Protein AF-A0AAW4YB79-F1 (afdb_monomer_lite)

Sequence (66 aa):
MYYEIGDIIRKNIHVNGFDFKLFILKGHMGISIQVKDMNNVPIKHAYVVDENGLYMASDLFNQAID

Secondary structure (DSSP, 8-state):
-PPPTT-EEEEEEEETTEEEEEEEEE-SSSEEEEEE-TT--EEEEEEE-SHHHHHHHHHHHHHHH-

Organism: Staphylococcus aureus (NCBI:txid1280)

Foldseek 3Di:
DDDDQQDWDWDWDDAPNAIWIWIWGRHPQFIKIFIGHPVRHTPDIATGRDPVSVVVVVVVVVVRRD

Radius of gyration: 12.06 Å; chains: 1; bounding box: 24×24×30 Å

pLDDT: mean 84.12, std 9.84, range [53.41, 94.75]

Structure (mmCIF, N/CA/C/O backbone):
data_AF-A0AAW4YB79-F1
#
_entry.id   AF-A0AAW4YB79-F1
#
loop_
_atom_site.group_PDB
_atom_site.id
_atom_site.type_symbol
_atom_site.label_atom_id
_atom_site.label_alt_id
_atom_site.label_comp_id
_atom_site.label_asym_id
_atom_site.label_entity_id
_atom_site.la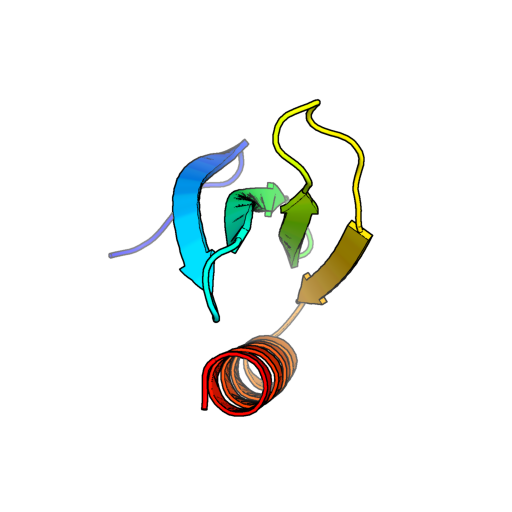bel_seq_id
_atom_site.pdbx_PDB_ins_code
_atom_site.Cartn_x
_atom_site.Cartn_y
_atom_site.Cartn_z
_atom_site.occupancy
_atom_site.B_iso_or_equiv
_atom_site.auth_seq_id
_atom_site.auth_comp_id
_atom_site.auth_asym_id
_atom_site.auth_atom_id
_atom_site.pdbx_PDB_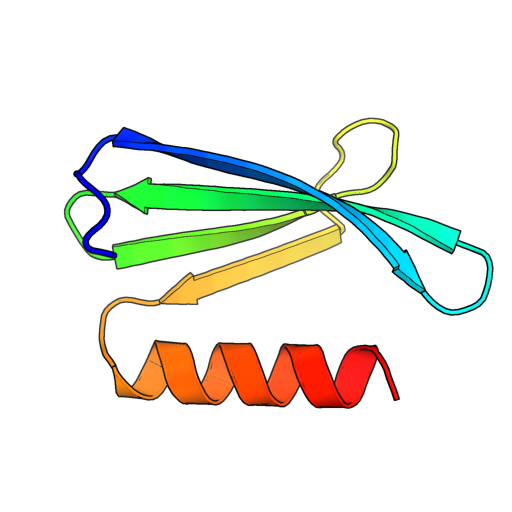model_num
ATOM 1 N N . MET A 1 1 ? -6.497 -3.754 -16.717 1.00 54.34 1 MET A N 1
ATOM 2 C CA . MET A 1 1 ? -6.264 -2.295 -16.631 1.00 54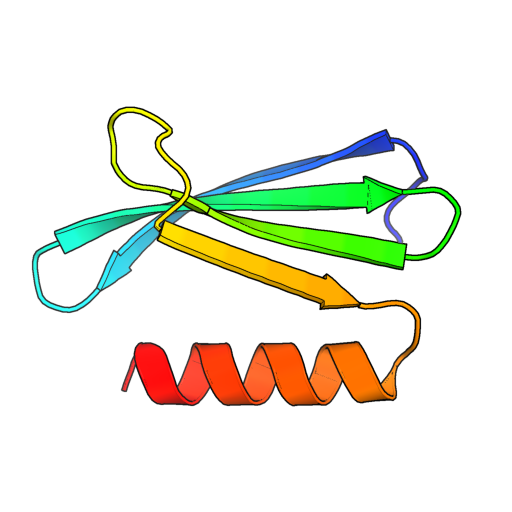.34 1 MET A CA 1
ATOM 3 C C . MET A 1 1 ? -4.760 -2.115 -16.488 1.00 54.34 1 MET A C 1
ATOM 5 O O . MET A 1 1 ? -4.207 -2.731 -15.586 1.00 54.34 1 MET A O 1
ATOM 9 N N . TYR A 1 2 ? -4.091 -1.420 -17.411 1.00 61.22 2 TYR A N 1
ATOM 10 C CA . TYR A 1 2 ? -2.650 -1.148 -17.311 1.00 61.22 2 TYR A CA 1
ATOM 11 C C . TYR A 1 2 ? -2.458 0.197 -16.601 1.00 61.22 2 TYR A C 1
ATOM 13 O O . TYR A 1 2 ? -3.130 1.156 -16.965 1.00 61.22 2 TYR A O 1
ATOM 21 N N . TYR A 1 3 ? -1.601 0.238 -15.578 1.00 69.62 3 TYR A N 1
ATOM 22 C CA . TYR A 1 3 ? -1.262 1.452 -14.826 1.00 69.62 3 TYR A CA 1
ATOM 23 C C . TYR A 1 3 ? 0.037 2.057 -15.365 1.00 69.62 3 TYR A C 1
ATOM 25 O O . TYR A 1 3 ? 0.996 1.322 -15.635 1.00 69.62 3 TYR A O 1
ATOM 33 N N . GLU A 1 4 ? 0.084 3.377 -15.492 1.00 83.50 4 GLU A N 1
ATOM 34 C CA . GLU A 1 4 ? 1.243 4.129 -15.970 1.00 83.50 4 GLU A CA 1
ATOM 35 C C . GLU A 1 4 ? 2.215 4.473 -14.833 1.00 83.50 4 GLU A C 1
ATOM 37 O O . GLU A 1 4 ? 1.880 4.462 -13.648 1.00 83.50 4 GLU A O 1
ATOM 42 N N . ILE A 1 5 ? 3.472 4.759 -15.181 1.00 85.50 5 ILE A N 1
ATOM 43 C CA . ILE A 1 5 ? 4.460 5.222 -14.200 1.00 85.50 5 ILE A CA 1
ATOM 44 C C . ILE A 1 5 ? 4.003 6.574 -13.643 1.00 85.50 5 ILE A C 1
ATOM 46 O O . ILE A 1 5 ? 3.725 7.498 -14.397 1.00 85.50 5 ILE A O 1
ATOM 50 N N . GLY A 1 6 ? 3.976 6.695 -12.317 1.00 86.19 6 GLY A N 1
ATOM 51 C CA . GLY A 1 6 ? 3.440 7.857 -11.614 1.00 86.19 6 GLY A CA 1
ATOM 52 C C . GLY A 1 6 ? 1.994 7.680 -11.155 1.00 86.19 6 GLY A C 1
ATOM 53 O O . GLY A 1 6 ? 1.548 8.469 -10.321 1.00 86.19 6 GLY A O 1
ATOM 54 N N . ASP A 1 7 ? 1.290 6.634 -11.604 1.00 86.25 7 ASP A N 1
ATOM 55 C CA . ASP A 1 7 ? -0.066 6.355 -11.138 1.00 86.25 7 ASP A CA 1
ATOM 56 C C . ASP A 1 7 ? -0.087 6.063 -9.643 1.00 86.25 7 ASP A C 1
ATOM 58 O O . ASP A 1 7 ? 0.713 5.277 -9.116 1.00 86.25 7 ASP A O 1
ATOM 62 N N . ILE A 1 8 ? -1.055 6.687 -8.969 1.00 89.62 8 ILE A N 1
ATOM 63 C CA . ILE A 1 8 ? -1.289 6.505 -7.544 1.00 89.62 8 ILE A CA 1
ATOM 64 C C . ILE A 1 8 ? -2.719 6.042 -7.310 1.00 89.62 8 ILE A C 1
ATOM 66 O O . ILE A 1 8 ? -3.673 6.781 -7.557 1.00 89.62 8 ILE A O 1
ATOM 70 N N . ILE A 1 9 ? -2.859 4.865 -6.709 1.00 88.81 9 ILE A N 1
ATOM 71 C CA . ILE A 1 9 ? -4.137 4.359 -6.213 1.00 88.81 9 ILE A CA 1
ATOM 72 C C . ILE A 1 9 ? -4.185 4.596 -4.709 1.00 88.81 9 ILE A C 1
ATOM 74 O O . ILE A 1 9 ? -3.251 4.265 -3.975 1.00 88.81 9 ILE A O 1
ATOM 78 N N . ARG A 1 10 ? -5.294 5.169 -4.244 1.00 91.75 10 ARG A N 1
ATOM 79 C CA . ARG A 1 10 ? -5.588 5.349 -2.822 1.00 91.75 10 ARG A CA 1
ATOM 80 C C . ARG A 1 10 ? -6.934 4.719 -2.526 1.00 91.75 10 ARG A C 1
ATOM 82 O O . ARG A 1 10 ? -7.907 5.018 -3.215 1.00 91.75 10 ARG A O 1
ATOM 89 N N . LYS A 1 11 ? -6.995 3.871 -1.506 1.00 90.44 11 LYS A N 1
ATOM 90 C CA . LYS A 1 11 ? -8.239 3.231 -1.078 1.00 90.44 11 LYS A CA 1
ATOM 91 C C . LYS A 1 11 ? -8.277 3.151 0.440 1.00 90.44 11 LYS A C 1
ATOM 93 O O . LYS A 1 11 ? -7.299 2.736 1.051 1.00 90.44 11 LYS A O 1
ATOM 98 N N . ASN A 1 12 ? -9.403 3.520 1.038 1.00 90.94 12 ASN A N 1
ATOM 99 C CA . ASN A 1 12 ? -9.653 3.198 2.439 1.00 90.94 12 ASN A CA 1
ATOM 100 C C . ASN A 1 12 ? -10.076 1.728 2.517 1.00 90.94 12 ASN A C 1
ATOM 102 O O . ASN A 1 12 ? -10.924 1.290 1.733 1.00 90.94 12 ASN A O 1
ATOM 106 N N . ILE A 1 13 ? -9.465 0.973 3.421 1.00 89.19 13 ILE A N 1
ATOM 107 C CA . ILE A 1 13 ? -9.782 -0.433 3.671 1.00 89.19 13 ILE A CA 1
ATOM 108 C C . ILE A 1 13 ? -10.176 -0.589 5.136 1.00 89.19 13 ILE A C 1
ATOM 110 O O . ILE A 1 13 ? -9.602 0.067 6.002 1.00 89.19 13 ILE A O 1
ATOM 114 N N . HIS A 1 14 ? -11.153 -1.450 5.390 1.00 88.38 14 HIS A N 1
ATOM 115 C CA . HIS A 1 14 ? -11.630 -1.764 6.727 1.00 88.38 14 HIS A CA 1
ATOM 116 C C . HIS A 1 14 ? -11.304 -3.225 7.022 1.00 88.38 14 HIS A C 1
ATOM 118 O O . HIS A 1 14 ? -11.702 -4.099 6.251 1.00 88.38 14 HIS A O 1
ATOM 124 N N . VAL A 1 15 ? -10.560 -3.481 8.096 1.00 83.75 15 VAL A N 1
ATOM 125 C CA . VAL A 1 15 ? -10.125 -4.828 8.492 1.00 83.75 15 VAL A CA 1
ATOM 126 C C . VAL A 1 15 ? -10.327 -4.970 9.995 1.00 83.75 15 VAL A C 1
ATOM 128 O O . VAL A 1 15 ? -9.782 -4.185 10.770 1.00 83.75 15 VAL A O 1
ATOM 131 N N . ASN A 1 16 ? -11.120 -5.958 10.412 1.00 87.25 16 ASN A N 1
ATOM 132 C CA . ASN A 1 16 ? -11.349 -6.302 11.821 1.00 87.25 16 ASN A CA 1
ATOM 133 C C . ASN A 1 16 ? -11.746 -5.118 12.728 1.00 87.25 16 ASN A C 1
ATOM 135 O O . ASN A 1 16 ? -11.297 -5.026 13.867 1.00 87.25 16 ASN A O 1
ATOM 139 N N . GLY A 1 17 ? -12.584 -4.199 12.235 1.00 88.94 17 GLY A N 1
ATOM 140 C CA . GLY A 1 17 ? -13.037 -3.034 13.005 1.00 88.94 17 GLY A CA 1
ATOM 141 C C . GLY A 1 17 ? -12.111 -1.816 12.933 1.00 88.94 17 GLY A C 1
ATOM 142 O O . GLY A 1 17 ? -12.442 -0.779 13.506 1.00 88.94 17 GLY A O 1
ATOM 143 N N . PHE A 1 18 ? -10.986 -1.908 12.221 1.00 90.12 18 PHE A N 1
ATOM 144 C CA . PHE A 1 18 ? -10.023 -0.821 12.059 1.00 90.12 18 PHE A CA 1
ATOM 145 C C . PHE A 1 18 ? -9.993 -0.306 10.621 1.00 90.12 18 PHE A C 1
ATOM 147 O O . PHE A 1 18 ? -10.033 -1.080 9.662 1.00 90.12 18 PHE A O 1
ATOM 154 N N . ASP A 1 19 ? -9.864 1.012 10.482 1.00 93.06 19 ASP A N 1
ATOM 155 C CA . ASP A 1 19 ? -9.706 1.674 9.192 1.00 93.06 19 ASP A CA 1
ATOM 156 C C . ASP A 1 19 ? -8.232 1.929 8.873 1.00 93.06 19 ASP A C 1
ATOM 158 O O . ASP A 1 19 ? -7.462 2.444 9.691 1.00 93.06 19 ASP A O 1
ATOM 162 N N . PHE A 1 20 ? -7.861 1.625 7.634 1.00 92.94 20 PHE A N 1
ATOM 163 C CA . PHE A 1 20 ? -6.532 1.860 7.091 1.00 92.94 20 PHE A CA 1
ATOM 164 C C . PHE A 1 20 ? -6.612 2.511 5.713 1.00 92.94 20 PHE A C 1
ATOM 166 O O . PHE A 1 20 ? -7.633 2.477 5.020 1.00 92.94 20 PHE A O 1
ATOM 173 N N . LYS A 1 21 ? -5.486 3.068 5.274 1.00 94.06 21 LYS A N 1
ATOM 174 C CA . LYS A 1 21 ? -5.304 3.618 3.930 1.00 94.06 21 LYS A CA 1
ATOM 175 C C . LYS A 1 21 ? -4.315 2.761 3.155 1.00 94.06 21 LYS A C 1
ATOM 177 O O . LYS A 1 21 ? -3.136 2.695 3.500 1.00 94.06 21 LYS A O 1
ATOM 182 N N . LEU A 1 22 ? -4.784 2.156 2.073 1.00 92.00 22 LEU A N 1
ATOM 183 C CA . LEU A 1 22 ? -3.945 1.518 1.071 1.00 92.00 22 LEU A CA 1
ATOM 184 C C . LEU A 1 22 ? -3.463 2.572 0.071 1.00 92.00 22 LEU A C 1
ATOM 186 O O . LEU A 1 22 ? -4.267 3.297 -0.522 1.00 92.00 22 LEU A O 1
ATOM 190 N N . PHE A 1 23 ? -2.150 2.651 -0.116 1.00 92.38 23 PHE A N 1
ATOM 191 C CA . PHE A 1 23 ? -1.490 3.556 -1.048 1.00 92.38 23 PHE A CA 1
ATOM 192 C C . PHE A 1 23 ? -0.590 2.753 -1.984 1.00 92.38 23 PHE A C 1
ATOM 194 O O . PHE A 1 23 ? 0.356 2.113 -1.529 1.00 92.38 23 PHE A O 1
ATOM 201 N N . ILE A 1 24 ? -0.870 2.805 -3.282 1.00 90.31 24 ILE A N 1
ATOM 202 C CA . ILE A 1 24 ? -0.102 2.103 -4.312 1.00 90.31 24 ILE A CA 1
ATOM 203 C C . ILE A 1 24 ? 0.464 3.141 -5.272 1.00 90.31 24 ILE A C 1
ATOM 205 O O . ILE A 1 24 ? -0.292 3.966 -5.773 1.00 90.31 24 ILE A O 1
ATOM 209 N N . LEU A 1 25 ? 1.768 3.093 -5.534 1.00 91.38 25 LEU A N 1
ATOM 210 C CA . LEU A 1 25 ? 2.457 3.948 -6.502 1.00 91.38 25 LEU A CA 1
ATOM 211 C C . LEU A 1 25 ? 3.191 3.081 -7.525 1.00 91.38 25 LEU A C 1
ATOM 213 O O . LEU A 1 25 ? 4.083 2.312 -7.149 1.00 91.38 25 LEU A O 1
ATOM 217 N N . LYS A 1 26 ? 2.879 3.247 -8.813 1.00 88.00 26 LYS A N 1
ATOM 218 C CA . LYS A 1 26 ? 3.677 2.660 -9.896 1.00 88.00 26 LYS A CA 1
ATOM 219 C C . LYS A 1 26 ? 4.925 3.513 -10.119 1.00 88.00 26 LYS A C 1
ATOM 221 O O . LYS A 1 26 ? 4.859 4.621 -10.636 1.00 88.00 26 LYS A O 1
ATOM 226 N N . GLY A 1 27 ? 6.081 2.993 -9.728 1.00 87.62 27 GLY A N 1
ATOM 227 C CA . GLY A 1 27 ? 7.382 3.582 -10.028 1.00 87.62 27 GLY A CA 1
ATOM 228 C C . GLY A 1 27 ? 7.996 3.027 -11.316 1.00 87.62 27 GLY A C 1
ATOM 229 O O . GLY A 1 27 ? 7.476 2.096 -11.941 1.00 87.62 27 GLY A O 1
ATOM 230 N N . HIS A 1 28 ? 9.156 3.575 -11.682 1.00 87.12 28 HIS A N 1
ATOM 231 C CA . HIS A 1 28 ?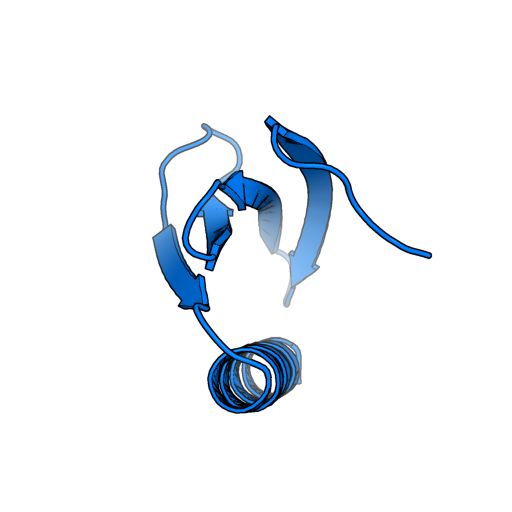 9.927 3.127 -12.846 1.00 87.12 28 HIS A CA 1
ATOM 232 C C . HIS A 1 28 ? 10.390 1.670 -12.726 1.00 87.12 28 HIS A C 1
ATOM 234 O O . HIS A 1 28 ? 10.319 0.928 -13.697 1.00 87.12 28 HIS A O 1
ATOM 240 N N . MET A 1 29 ? 10.820 1.251 -11.532 1.00 86.69 29 MET A N 1
ATOM 241 C CA . MET A 1 29 ? 11.418 -0.072 -11.298 1.00 86.69 29 MET A CA 1
ATOM 242 C C . MET A 1 29 ? 10.462 -1.084 -10.651 1.00 86.69 29 MET A C 1
ATOM 244 O O . MET A 1 29 ? 10.855 -2.211 -10.388 1.00 86.69 29 MET A O 1
ATOM 248 N N . GLY A 1 30 ? 9.217 -0.696 -10.368 1.00 88.19 30 GLY A N 1
ATOM 249 C CA . GLY A 1 30 ? 8.296 -1.549 -9.621 1.00 88.19 30 GLY A CA 1
ATOM 250 C C . GLY A 1 30 ? 7.080 -0.804 -9.088 1.00 88.19 30 GLY A C 1
ATOM 251 O O . GLY A 1 30 ? 6.822 0.339 -9.464 1.00 88.19 30 GLY A O 1
ATOM 252 N N . ILE A 1 31 ? 6.327 -1.453 -8.213 1.00 89.00 31 ILE A N 1
ATOM 253 C CA . ILE A 1 31 ? 5.134 -0.940 -7.546 1.00 89.00 31 ILE A CA 1
ATOM 254 C C . ILE A 1 31 ? 5.426 -0.865 -6.048 1.00 89.00 31 ILE A C 1
ATOM 256 O O . ILE A 1 31 ? 5.827 -1.844 -5.425 1.00 89.00 31 ILE A O 1
ATOM 260 N N . SER A 1 32 ? 5.217 0.309 -5.463 1.00 91.25 32 SER A N 1
ATOM 261 C CA . SER A 1 32 ? 5.286 0.521 -4.018 1.00 91.25 32 SER A CA 1
ATOM 262 C C . SER A 1 32 ? 3.886 0.396 -3.438 1.00 91.25 32 SER A C 1
ATOM 264 O O . SER A 1 32 ? 2.995 1.127 -3.865 1.00 91.25 32 SER A O 1
ATOM 266 N N . ILE A 1 33 ? 3.689 -0.509 -2.482 1.00 89.94 33 ILE A N 1
ATOM 267 C CA . ILE A 1 33 ? 2.406 -0.737 -1.814 1.00 89.94 33 ILE A CA 1
ATOM 268 C C . ILE A 1 33 ? 2.578 -0.451 -0.326 1.00 89.94 33 ILE A C 1
ATOM 270 O O . ILE A 1 33 ? 3.420 -1.052 0.337 1.00 89.94 33 ILE A O 1
ATOM 274 N N . GLN A 1 34 ? 1.789 0.469 0.213 1.00 91.94 34 GLN A N 1
ATOM 275 C CA . GLN A 1 34 ? 1.847 0.870 1.615 1.00 91.94 34 GLN A CA 1
ATOM 276 C C . GLN A 1 34 ? 0.475 0.739 2.260 1.00 91.94 34 GLN A C 1
ATOM 278 O O . GLN A 1 34 ? -0.516 1.238 1.724 1.00 91.9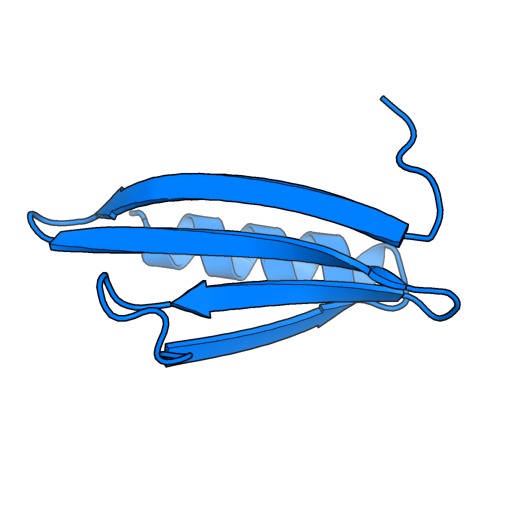4 34 GLN A O 1
ATOM 283 N N . VAL A 1 35 ? 0.446 0.136 3.445 1.00 91.62 35 VAL A N 1
ATOM 284 C CA . VAL A 1 35 ? -0.685 0.231 4.370 1.00 91.62 35 VAL A CA 1
ATOM 285 C C . VAL A 1 35 ? -0.332 1.291 5.395 1.00 91.62 35 VAL A C 1
ATOM 287 O O . VAL A 1 35 ? 0.724 1.225 6.031 1.00 91.62 35 VAL A O 1
ATOM 290 N N . LYS A 1 36 ? -1.200 2.284 5.530 1.00 94.19 36 LYS A N 1
ATOM 291 C CA . LYS A 1 36 ? -1.032 3.408 6.444 1.00 94.19 36 LYS A CA 1
ATOM 292 C C . LYS A 1 36 ? -2.189 3.457 7.425 1.00 94.19 36 LYS A C 1
ATOM 294 O O . LYS A 1 36 ? -3.298 3.040 7.090 1.00 94.19 36 LYS A O 1
ATOM 299 N N . ASP A 1 37 ? -1.938 4.009 8.601 1.00 93.50 37 ASP A N 1
ATOM 300 C CA . ASP A 1 37 ? -3.017 4.400 9.501 1.00 93.50 37 ASP A CA 1
ATOM 301 C C . ASP A 1 37 ? -3.806 5.599 8.932 1.00 93.50 37 ASP A C 1
ATOM 303 O O . ASP A 1 37 ? -3.484 6.176 7.881 1.00 93.50 37 ASP A O 1
ATOM 307 N N . MET A 1 38 ? -4.843 6.020 9.655 1.00 93.00 38 MET A N 1
ATOM 308 C CA . MET A 1 38 ? -5.661 7.165 9.253 1.00 93.00 38 MET A CA 1
ATOM 309 C C . MET A 1 38 ? -4.905 8.504 9.279 1.00 93.00 38 MET A C 1
ATOM 311 O O . MET A 1 38 ? -5.288 9.421 8.545 1.00 93.00 38 MET A O 1
ATOM 315 N N . ASN A 1 39 ? -3.780 8.591 9.993 1.00 94.75 39 ASN A N 1
ATOM 316 C CA . ASN A 1 39 ? -2.880 9.748 10.035 1.00 94.75 39 ASN A CA 1
ATOM 317 C C . ASN A 1 39 ? -1.815 9.731 8.918 1.00 94.75 39 ASN A C 1
ATOM 319 O O . ASN A 1 39 ? -0.956 10.609 8.867 1.00 94.75 39 ASN A O 1
ATOM 323 N N . ASN A 1 40 ? -1.902 8.784 7.974 1.00 93.00 40 ASN A N 1
ATOM 324 C CA . ASN A 1 40 ? -0.942 8.554 6.888 1.00 93.00 40 ASN A CA 1
ATOM 325 C C . ASN A 1 40 ? 0.450 8.083 7.352 1.00 93.00 40 ASN A C 1
ATOM 327 O O . ASN A 1 40 ? 1.409 8.176 6.575 1.00 93.00 40 ASN A O 1
ATOM 331 N N . VAL A 1 41 ? 0.566 7.543 8.563 1.00 94.06 41 VAL A N 1
ATOM 332 C CA . VAL A 1 41 ? 1.793 6.912 9.055 1.00 94.06 41 VAL A CA 1
ATOM 333 C C . VAL A 1 41 ? 1.898 5.508 8.446 1.00 94.06 41 VAL A C 1
ATOM 335 O O . VAL A 1 41 ? 0.967 4.713 8.601 1.00 94.06 41 VAL A O 1
ATOM 338 N N . PRO A 1 42 ? 2.985 5.169 7.724 1.00 90.81 42 PRO A N 1
ATOM 339 C CA . PRO A 1 42 ? 3.177 3.825 7.185 1.00 90.81 42 PRO A CA 1
ATOM 340 C C . PRO A 1 42 ? 3.285 2.776 8.296 1.00 90.81 42 PRO A C 1
ATOM 342 O O . PRO A 1 42 ? 4.147 2.876 9.163 1.00 90.81 42 PRO A O 1
ATOM 345 N N . ILE A 1 43 ? 2.433 1.752 8.234 1.00 90.62 43 ILE A N 1
ATOM 346 C CA . ILE A 1 43 ? 2.449 0.593 9.142 1.00 90.62 43 ILE A CA 1
ATOM 347 C C . ILE A 1 43 ? 3.202 -0.568 8.485 1.00 90.62 43 ILE A C 1
ATOM 349 O O . ILE A 1 43 ? 3.995 -1.261 9.123 1.00 90.62 43 ILE A O 1
ATOM 353 N N . LYS A 1 44 ? 2.953 -0.785 7.189 1.00 87.44 44 LYS A N 1
ATOM 354 C CA . LYS A 1 44 ? 3.607 -1.811 6.371 1.00 87.44 44 LYS A CA 1
ATOM 355 C C . LYS A 1 44 ? 3.915 -1.271 4.984 1.00 87.44 44 LYS A C 1
ATOM 357 O O . LYS A 1 44 ? 3.183 -0.439 4.447 1.00 87.44 44 LYS A O 1
ATOM 362 N N . HIS A 1 45 ? 4.993 -1.781 4.403 1.00 88.44 45 HIS A N 1
ATOM 363 C CA . HIS A 1 45 ? 5.459 -1.417 3.073 1.00 88.44 45 HIS A CA 1
ATOM 364 C C . HIS A 1 45 ? 5.963 -2.663 2.350 1.00 88.44 45 HIS A C 1
ATOM 366 O O . HIS A 1 45 ? 6.724 -3.443 2.917 1.00 88.44 45 HIS A O 1
ATOM 372 N N . ALA A 1 46 ? 5.525 -2.832 1.108 1.00 86.06 46 ALA A N 1
ATOM 373 C CA . ALA A 1 46 ? 6.036 -3.821 0.177 1.00 86.06 46 ALA A CA 1
ATOM 374 C C . ALA A 1 46 ? 6.471 -3.124 -1.117 1.00 86.06 46 ALA A C 1
ATOM 376 O O . ALA A 1 46 ? 5.868 -2.133 -1.547 1.00 86.06 46 ALA A O 1
ATOM 377 N N . TYR A 1 47 ? 7.519 -3.654 -1.743 1.00 88.81 47 TYR A N 1
ATOM 378 C CA . TYR A 1 47 ? 7.987 -3.206 -3.046 1.00 88.81 47 TYR A CA 1
ATOM 379 C C . TYR A 1 47 ? 8.039 -4.394 -3.998 1.00 88.81 47 TYR A C 1
ATOM 381 O O . TYR A 1 47 ? 8.690 -5.395 -3.712 1.00 88.81 47 TYR A O 1
ATOM 389 N N . VAL A 1 48 ? 7.325 -4.276 -5.111 1.00 88.12 48 VAL A N 1
ATOM 390 C CA . VAL A 1 48 ? 7.117 -5.349 -6.081 1.00 88.12 48 VAL A CA 1
ATOM 391 C C . VAL A 1 48 ? 7.778 -4.957 -7.394 1.00 88.12 48 VAL A C 1
ATOM 393 O O . VAL A 1 48 ? 7.374 -3.973 -8.009 1.00 88.12 48 VAL A O 1
ATOM 396 N N . VAL A 1 49 ? 8.793 -5.702 -7.823 1.00 88.12 49 VAL A N 1
ATOM 397 C CA . VAL A 1 49 ? 9.563 -5.406 -9.049 1.00 88.12 49 VAL A CA 1
ATOM 398 C C . VAL A 1 49 ? 9.208 -6.315 -10.223 1.00 88.12 49 VAL A C 1
ATOM 400 O O . VAL A 1 49 ? 9.487 -5.973 -11.368 1.00 88.12 49 VAL A O 1
ATOM 403 N N . ASP A 1 50 ? 8.558 -7.441 -9.944 1.00 82.56 50 ASP A N 1
ATOM 404 C CA . ASP A 1 50 ? 8.183 -8.457 -10.919 1.00 82.56 50 ASP A CA 1
ATOM 405 C C . ASP A 1 50 ? 6.825 -9.091 -10.573 1.00 82.56 50 ASP A C 1
ATOM 407 O O . ASP A 1 50 ? 6.198 -8.779 -9.556 1.00 82.56 50 ASP A O 1
ATOM 411 N N . GLU A 1 51 ? 6.347 -9.963 -11.460 1.00 76.88 51 GLU A N 1
ATOM 412 C CA . GLU A 1 51 ? 5.060 -10.644 -11.304 1.00 76.88 51 GLU A CA 1
ATOM 413 C C . GLU A 1 51 ? 5.034 -11.558 -10.069 1.00 76.88 51 GLU A C 1
ATOM 415 O O . GLU A 1 51 ? 4.029 -11.624 -9.366 1.00 76.88 51 GLU A O 1
ATOM 420 N N . ASN A 1 52 ? 6.156 -12.206 -9.744 1.00 78.25 52 ASN A N 1
ATOM 421 C CA . ASN A 1 52 ? 6.258 -13.087 -8.583 1.00 78.25 52 ASN A CA 1
ATOM 422 C C . ASN A 1 52 ? 6.074 -12.308 -7.270 1.00 78.25 52 ASN A C 1
ATOM 424 O O . ASN A 1 52 ? 5.305 -12.712 -6.398 1.00 78.25 52 ASN A O 1
ATOM 428 N N . GLY A 1 53 ? 6.703 -11.138 -7.156 1.00 74.69 53 GLY A N 1
ATOM 429 C CA . GLY A 1 53 ? 6.503 -10.230 -6.032 1.00 74.69 53 GLY A CA 1
ATOM 430 C C . GLY A 1 53 ? 5.056 -9.744 -5.913 1.00 74.69 53 GLY A C 1
ATOM 431 O O . GLY A 1 53 ? 4.592 -9.498 -4.799 1.00 74.69 53 GLY A O 1
ATOM 432 N N . LEU A 1 54 ? 4.323 -9.638 -7.029 1.00 77.38 54 LEU A N 1
ATOM 433 C CA . LEU A 1 54 ? 2.910 -9.260 -7.014 1.00 77.38 54 LEU A CA 1
ATOM 434 C C . LEU A 1 54 ? 2.047 -10.381 -6.432 1.00 77.38 54 LEU A C 1
ATOM 436 O O . LEU A 1 54 ? 1.202 -10.096 -5.584 1.00 77.38 54 LEU A O 1
ATOM 440 N N . TYR A 1 55 ? 2.288 -11.634 -6.832 1.00 75.44 55 TYR A N 1
ATOM 441 C CA . TYR A 1 55 ? 1.609 -12.793 -6.246 1.00 75.44 55 TYR A CA 1
ATOM 442 C C . TYR A 1 55 ? 1.891 -12.901 -4.745 1.00 75.44 55 TYR A C 1
ATOM 444 O O . TYR A 1 55 ? 0.951 -12.973 -3.958 1.00 75.44 55 TYR A O 1
ATOM 452 N N . MET A 1 56 ? 3.156 -12.785 -4.326 1.00 73.12 56 MET A N 1
ATOM 453 C CA . MET A 1 56 ? 3.514 -12.806 -2.901 1.00 73.12 56 MET A CA 1
ATOM 454 C C . MET A 1 56 ? 2.846 -11.672 -2.109 1.00 73.12 56 MET A C 1
ATOM 456 O O . MET A 1 56 ? 2.372 -11.890 -0.995 1.00 73.12 56 MET A O 1
ATOM 460 N N . ALA A 1 57 ? 2.786 -10.459 -2.670 1.00 75.81 57 ALA A N 1
ATOM 461 C CA . ALA A 1 57 ? 2.088 -9.343 -2.039 1.00 75.81 57 ALA A CA 1
ATOM 462 C C . ALA A 1 57 ? 0.581 -9.619 -1.927 1.00 75.81 57 ALA A C 1
ATOM 464 O O . ALA A 1 57 ? 0.004 -9.379 -0.869 1.00 75.81 57 ALA A O 1
ATOM 465 N N . SER A 1 58 ? -0.045 -10.146 -2.982 1.00 77.62 58 SER A N 1
ATOM 466 C CA . SER A 1 58 ? -1.462 -10.523 -2.986 1.00 77.62 58 SER A CA 1
ATOM 467 C C . SER A 1 58 ? -1.777 -11.584 -1.930 1.00 77.62 58 SER A C 1
ATOM 469 O O . SER A 1 58 ? -2.738 -11.421 -1.183 1.00 77.62 58 SER A O 1
ATOM 471 N N . ASP A 1 59 ? -0.953 -12.626 -1.819 1.00 76.38 59 ASP A N 1
ATOM 472 C CA . ASP A 1 59 ? -1.122 -13.682 -0.816 1.00 76.38 59 ASP A CA 1
ATOM 473 C C . ASP A 1 59 ? -1.006 -13.132 0.608 1.00 76.38 59 ASP A C 1
ATOM 475 O O . ASP A 1 59 ? -1.842 -13.441 1.457 1.00 76.38 59 ASP A O 1
ATOM 479 N N . LEU A 1 60 ? -0.021 -12.264 0.864 1.00 72.62 60 LEU A N 1
ATOM 480 C CA . LEU A 1 60 ? 0.130 -11.588 2.156 1.00 72.62 60 LEU A CA 1
ATOM 481 C C . LEU A 1 60 ? -1.073 -10.700 2.490 1.00 72.62 60 LEU A C 1
ATOM 483 O O . LEU A 1 60 ? -1.487 -10.647 3.647 1.00 72.62 60 LEU A O 1
ATOM 487 N N . PHE A 1 61 ? -1.634 -10.001 1.500 1.00 74.44 61 PHE A N 1
ATOM 488 C CA . PHE A 1 61 ? -2.838 -9.196 1.700 1.00 74.44 61 PHE A CA 1
ATOM 489 C C . PHE A 1 61 ? -4.064 -10.057 1.996 1.00 74.44 61 PHE A C 1
ATOM 491 O O . PHE A 1 61 ? -4.803 -9.726 2.918 1.00 74.44 61 PHE A O 1
ATOM 498 N N . ASN A 1 62 ? -4.263 -11.154 1.265 1.00 73.88 62 ASN A N 1
ATOM 499 C CA . ASN A 1 62 ? -5.380 -12.068 1.502 1.00 73.88 62 ASN A CA 1
ATOM 500 C C . ASN A 1 62 ? -5.298 -12.691 2.906 1.00 73.88 62 ASN A C 1
ATOM 502 O O . ASN A 1 62 ? -6.271 -12.638 3.647 1.00 73.88 62 ASN A O 1
ATOM 506 N N . GLN A 1 63 ? -4.115 -13.162 3.319 1.00 66.75 63 GLN A N 1
ATOM 507 C CA . GLN A 1 63 ? -3.891 -13.713 4.665 1.00 66.75 63 GLN A CA 1
ATOM 508 C C . GLN A 1 63 ? -4.109 -12.700 5.797 1.00 66.75 63 GLN A C 1
ATOM 510 O O . GLN A 1 63 ? -4.359 -13.098 6.928 1.00 66.75 63 GLN A O 1
ATOM 515 N N . ALA A 1 64 ? -3.942 -11.404 5.529 1.00 65.12 64 ALA A N 1
ATOM 516 C CA . ALA A 1 64 ? -4.110 -10.357 6.535 1.00 65.12 64 ALA A CA 1
ATOM 517 C C . ALA A 1 64 ? -5.565 -9.881 6.687 1.00 65.12 64 ALA A C 1
ATOM 519 O O . ALA A 1 64 ? -5.856 -9.144 7.631 1.00 65.12 64 ALA A O 1
ATOM 520 N N . ILE A 1 65 ? -6.433 -10.211 5.725 1.00 63.53 65 ILE A N 1
ATOM 521 C CA . ILE A 1 65 ? -7.840 -9.789 5.684 1.00 63.53 65 ILE A CA 1
ATOM 522 C C . ILE A 1 65 ? -8.785 -10.926 6.116 1.00 63.53 65 ILE A C 1
ATOM 524 O O . ILE A 1 65 ? -9.880 -10.613 6.585 1.00 63.53 65 ILE A O 1
ATOM 528 N N . ASP A 1 66 ? -8.366 -12.191 5.991 1.00 53.41 66 ASP A N 1
ATOM 529 C CA . ASP A 1 66 ? -9.013 -13.355 6.632 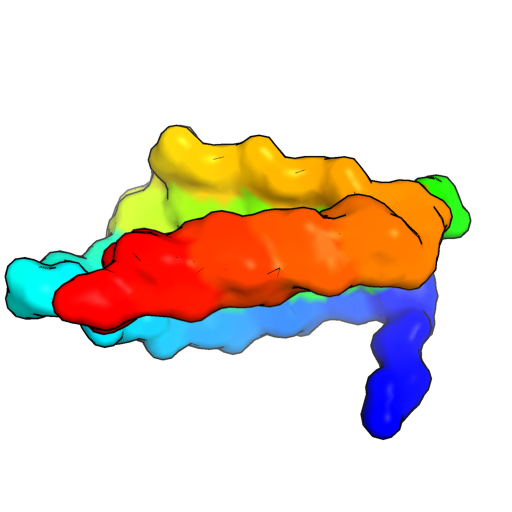1.00 53.41 66 ASP A CA 1
ATOM 530 C C . ASP A 1 66 ? -8.888 -13.320 8.170 1.00 53.41 66 ASP A C 1
ATOM 532 O O . ASP A 1 66 ? -9.866 -13.722 8.845 1.00 53.41 66 ASP A O 1
#

InterPro domains:
  IPR009494 Protein of unknown function DUF1108 [PF06531] (1-66)